Protein AF-A0A8T0AB81-F1 (afdb_monomer)

Structure (mmCIF, N/CA/C/O backbone):
data_AF-A0A8T0AB81-F1
#
_entry.id   AF-A0A8T0AB81-F1
#
loop_
_atom_site.group_PDB
_atom_site.id
_atom_site.type_symbol
_atom_site.label_atom_id
_atom_site.label_alt_id
_atom_site.label_comp_id
_atom_site.label_asym_id
_atom_site.label_entity_id
_atom_site.label_seq_id
_atom_site.pd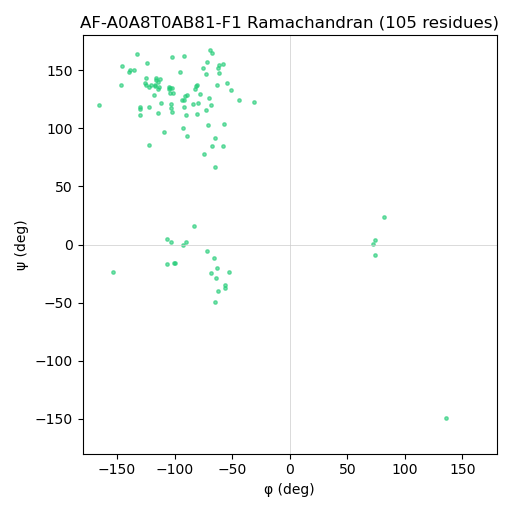bx_PDB_ins_code
_atom_site.Cartn_x
_atom_site.Cartn_y
_atom_site.Cartn_z
_atom_site.occupancy
_atom_site.B_iso_or_equiv
_atom_site.auth_seq_id
_atom_site.auth_comp_id
_atom_site.auth_asym_id
_atom_site.auth_atom_id
_atom_site.pdbx_PDB_model_num
ATOM 1 N N . MET A 1 1 ? 15.843 9.644 -11.987 1.00 48.94 1 MET A N 1
ATOM 2 C CA . MET A 1 1 ? 14.983 8.526 -12.418 1.00 48.94 1 MET A CA 1
ATOM 3 C C . MET A 1 1 ? 14.331 7.973 -11.155 1.00 48.94 1 MET A C 1
ATOM 5 O O . MET A 1 1 ? 15.051 7.729 -10.200 1.00 48.94 1 MET A O 1
ATOM 9 N N . PHE A 1 2 ? 13.001 7.945 -11.044 1.00 51.12 2 PHE A N 1
ATOM 10 C CA . PHE A 1 2 ? 12.319 7.463 -9.829 1.00 51.12 2 PHE A CA 1
ATOM 11 C C . PHE A 1 2 ? 11.995 5.976 -10.000 1.00 51.12 2 PHE A C 1
ATOM 13 O O . PHE A 1 2 ? 11.360 5.626 -10.991 1.00 51.12 2 PHE A O 1
ATOM 20 N N . LEU A 1 3 ? 12.446 5.112 -9.078 1.00 63.84 3 LEU A N 1
ATOM 21 C CA . LEU A 1 3 ? 12.400 3.655 -9.288 1.00 63.84 3 LEU A CA 1
ATOM 22 C C . LEU A 1 3 ? 11.262 2.907 -8.605 1.00 63.84 3 LEU A C 1
ATOM 24 O O . LEU A 1 3 ? 10.970 1.788 -9.015 1.00 63.84 3 LEU A O 1
ATOM 28 N N . LEU A 1 4 ? 10.578 3.493 -7.627 1.00 70.19 4 LEU A N 1
ATOM 29 C CA . LEU A 1 4 ? 9.318 2.944 -7.128 1.00 70.19 4 LEU A CA 1
ATOM 30 C C . LEU A 1 4 ? 8.601 3.998 -6.291 1.00 70.19 4 LEU A C 1
ATOM 32 O O . LEU A 1 4 ? 9.156 4.463 -5.295 1.00 70.19 4 LEU A O 1
ATOM 36 N N . GLN A 1 5 ? 7.389 4.383 -6.682 1.00 80.44 5 GLN A N 1
ATOM 37 C CA . GLN A 1 5 ? 6.552 5.265 -5.868 1.00 80.44 5 GLN A CA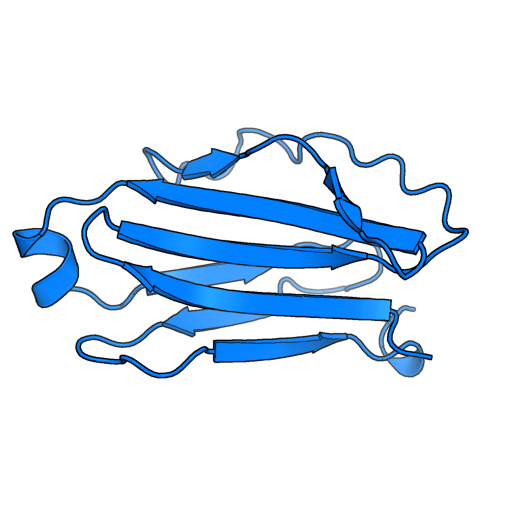 1
ATOM 38 C C . GLN A 1 5 ? 5.458 4.449 -5.186 1.00 80.44 5 GLN A C 1
ATOM 40 O O . GLN A 1 5 ? 4.728 3.710 -5.847 1.00 80.44 5 GLN A O 1
ATOM 45 N N . HIS A 1 6 ? 5.296 4.630 -3.879 1.00 83.06 6 HIS A N 1
ATOM 46 C CA . HIS A 1 6 ? 4.197 4.051 -3.114 1.00 83.06 6 HIS A CA 1
ATOM 47 C C . HIS A 1 6 ? 3.286 5.137 -2.581 1.00 83.06 6 HIS A C 1
ATOM 49 O O . HIS A 1 6 ? 3.762 6.122 -2.022 1.00 83.06 6 HIS A O 1
ATOM 55 N N . LEU A 1 7 ? 1.980 4.942 -2.741 1.00 88.19 7 LEU A N 1
ATOM 56 C CA . LEU A 1 7 ? 0.942 5.869 -2.303 1.00 88.19 7 LEU A CA 1
ATOM 57 C C . LEU A 1 7 ? -0.107 5.116 -1.497 1.00 88.19 7 LEU A C 1
ATOM 59 O O . LEU A 1 7 ? -0.768 4.250 -2.056 1.00 88.19 7 LEU A O 1
ATOM 63 N N . CYS A 1 8 ? -0.302 5.453 -0.226 1.00 89.88 8 CYS A N 1
ATOM 64 C CA . CYS A 1 8 ? -1.298 4.816 0.635 1.00 89.88 8 CYS A CA 1
ATOM 65 C C . CYS A 1 8 ? -2.320 5.820 1.167 1.00 89.88 8 CYS A C 1
ATOM 67 O O . CYS A 1 8 ? -1.968 6.921 1.589 1.00 89.88 8 CYS A O 1
ATOM 69 N N . SER A 1 9 ? -3.595 5.430 1.172 1.00 90.00 9 SER A N 1
ATOM 70 C CA . SER A 1 9 ? -4.687 6.245 1.706 1.00 90.00 9 SER A CA 1
ATOM 71 C C . SER A 1 9 ? -5.788 5.417 2.364 1.00 90.00 9 SER A C 1
ATOM 73 O O . SER A 1 9 ? -6.040 4.261 2.007 1.00 90.00 9 SER A O 1
ATOM 75 N N . ARG A 1 10 ? -6.490 6.046 3.313 1.00 89.12 10 ARG A N 1
ATOM 76 C CA . ARG A 1 10 ? -7.737 5.532 3.889 1.00 89.12 10 ARG A CA 1
ATOM 77 C C . ARG A 1 10 ? -8.900 5.893 2.968 1.00 89.12 10 ARG A C 1
ATOM 79 O O . ARG A 1 10 ? -9.024 7.028 2.525 1.00 89.12 10 ARG A O 1
ATOM 86 N N . ASN A 1 11 ? -9.762 4.926 2.696 1.00 87.00 11 ASN A N 1
ATOM 87 C CA . ASN A 1 11 ? -10.947 5.058 1.853 1.00 87.00 11 ASN A CA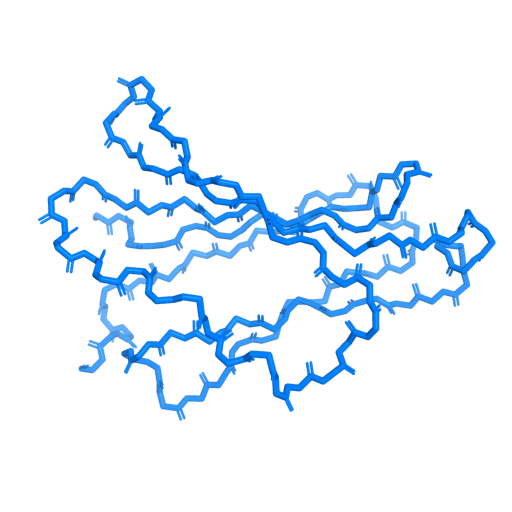 1
ATOM 88 C C . ASN A 1 11 ? -12.151 4.438 2.568 1.00 87.00 11 ASN A C 1
ATOM 90 O O . ASN A 1 11 ? -11.982 3.633 3.476 1.00 87.00 11 ASN A O 1
ATOM 94 N N . ARG A 1 12 ? -13.380 4.732 2.123 1.00 82.25 12 ARG A N 1
ATOM 95 C CA . ARG A 1 12 ? -14.618 4.227 2.760 1.00 82.25 12 ARG A CA 1
ATOM 96 C C . ARG A 1 12 ? -14.687 2.699 2.957 1.00 82.25 12 ARG A C 1
ATOM 98 O O . ARG A 1 12 ? -15.422 2.258 3.830 1.00 82.25 12 ARG A O 1
ATOM 105 N N . GLY A 1 13 ? -13.940 1.912 2.178 1.00 81.00 13 GLY A N 1
ATOM 106 C CA . GLY A 1 13 ? -13.881 0.444 2.275 1.00 81.00 13 GLY A CA 1
ATOM 107 C C . GLY A 1 13 ? -12.595 -0.129 2.883 1.00 81.00 13 GLY A C 1
ATOM 108 O O . GLY A 1 13 ? -12.422 -1.344 2.868 1.00 81.00 13 GLY A O 1
ATOM 109 N N . GLY A 1 14 ? -11.682 0.721 3.367 1.00 88.12 14 GLY A N 1
ATOM 110 C CA . GLY A 1 14 ? -10.440 0.302 4.013 1.00 88.12 14 GLY A CA 1
ATOM 111 C C . GLY A 1 14 ? -9.203 1.074 3.566 1.00 88.12 14 GLY A C 1
ATOM 112 O O . GLY A 1 14 ? -9.290 2.254 3.232 1.00 88.12 14 GLY A O 1
ATOM 113 N N . VAL A 1 15 ? -8.037 0.432 3.575 1.00 88.50 15 VAL A N 1
ATOM 114 C CA . VAL A 1 15 ? -6.764 1.067 3.190 1.00 88.50 15 VAL A CA 1
ATOM 115 C C . VAL A 1 15 ? -6.391 0.642 1.776 1.00 88.50 15 VAL A C 1
ATOM 117 O O . VAL A 1 15 ? -6.422 -0.540 1.452 1.00 88.50 15 VAL A O 1
ATOM 120 N N . SER A 1 16 ? -6.052 1.606 0.921 1.00 89.75 16 SER A N 1
ATOM 121 C CA . SER A 1 16 ? -5.621 1.362 -0.456 1.00 89.75 16 SER A CA 1
ATOM 122 C C . SER A 1 16 ? -4.200 1.859 -0.637 1.00 89.75 16 SER A C 1
ATOM 124 O O . SER A 1 16 ? -3.928 3.023 -0.358 1.00 89.75 16 SER A O 1
ATOM 126 N N . CYS A 1 17 ? -3.334 1.007 -1.172 1.00 89.69 17 CYS A N 1
ATOM 127 C CA . CYS A 1 17 ? -1.964 1.351 -1.512 1.00 89.69 17 CYS A CA 1
ATOM 128 C C . CYS A 1 17 ? -1.694 1.098 -2.995 1.00 89.69 17 CYS A C 1
ATOM 130 O O . CYS A 1 17 ? -2.083 0.063 -3.530 1.00 89.69 17 CYS A O 1
ATOM 132 N N . TYR A 1 18 ? -1.027 2.035 -3.654 1.00 87.62 18 TYR A N 1
ATOM 133 C CA . TYR A 1 18 ? -0.585 1.945 -5.040 1.00 87.62 18 TYR A CA 1
ATOM 134 C C . TYR A 1 18 ? 0.930 1.889 -5.083 1.00 87.62 18 TYR A C 1
ATOM 136 O O . TYR A 1 18 ? 1.597 2.568 -4.307 1.00 87.62 18 TYR A O 1
ATOM 144 N N . ARG A 1 19 ? 1.454 1.093 -6.005 1.00 85.50 19 ARG A N 1
ATOM 145 C CA . ARG A 1 19 ? 2.872 0.973 -6.321 1.00 85.50 19 ARG A CA 1
ATOM 146 C C . ARG A 1 19 ? 3.059 1.304 -7.797 1.00 85.50 19 ARG A C 1
ATOM 148 O O . ARG A 1 19 ? 2.505 0.586 -8.624 1.00 85.50 19 ARG A O 1
ATOM 155 N N . PHE A 1 20 ? 3.819 2.350 -8.107 1.00 84.75 20 PHE A N 1
ATOM 156 C CA . PHE A 1 20 ? 4.149 2.774 -9.468 1.00 84.75 20 PHE A CA 1
ATOM 157 C C . PHE A 1 20 ? 5.576 2.361 -9.805 1.00 84.75 20 PHE A C 1
ATOM 159 O O . PHE A 1 20 ? 6.525 2.788 -9.146 1.00 84.75 20 PHE A O 1
ATOM 166 N N . LEU A 1 21 ? 5.698 1.507 -10.812 1.00 78.75 21 LEU A N 1
ATOM 167 C CA . LEU A 1 21 ? 6.923 0.875 -11.281 1.00 78.75 21 LEU A CA 1
ATOM 168 C C . LEU A 1 21 ? 7.368 1.546 -12.593 1.00 78.75 21 LEU A C 1
ATOM 170 O O . LEU A 1 21 ? 6.523 1.759 -13.466 1.00 78.75 21 LEU A O 1
ATOM 174 N N . PRO A 1 22 ? 8.662 1.863 -12.765 1.00 75.88 22 PRO A N 1
ATOM 175 C CA . PRO A 1 22 ? 9.180 2.509 -13.969 1.00 75.88 22 PRO A CA 1
ATOM 176 C C . PRO A 1 22 ? 9.111 1.602 -15.208 1.00 75.88 22 PRO A C 1
ATOM 178 O O . PRO A 1 22 ? 8.961 0.382 -15.111 1.00 75.88 22 PRO A O 1
ATOM 181 N N . GLN A 1 23 ? 9.271 2.221 -16.380 1.00 64.44 23 GLN A N 1
ATOM 182 C CA . GLN A 1 23 ? 9.448 1.535 -17.663 1.00 64.44 23 GLN A CA 1
ATOM 183 C C . GLN A 1 23 ? 10.724 0.664 -17.671 1.00 64.44 23 GLN A C 1
ATOM 185 O O . GLN A 1 23 ? 11.702 0.983 -17.001 1.00 64.44 23 GLN A O 1
ATOM 190 N N . ASN A 1 24 ? 10.743 -0.383 -18.502 1.00 51.47 24 ASN A N 1
ATOM 191 C CA . ASN A 1 24 ? 11.932 -1.154 -18.923 1.00 51.47 24 ASN A CA 1
ATOM 192 C C . ASN A 1 24 ? 12.600 -2.124 -17.944 1.00 51.47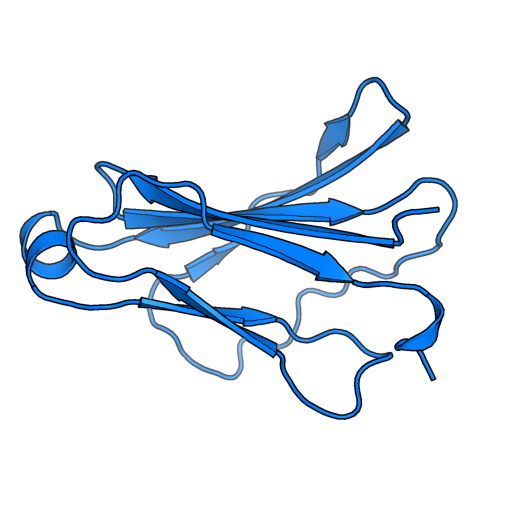 24 ASN A C 1
ATOM 194 O O . ASN A 1 24 ? 13.565 -2.789 -18.321 1.00 51.47 24 ASN A O 1
ATOM 198 N N . ASN A 1 25 ? 12.062 -2.324 -16.753 1.00 50.50 25 ASN A N 1
ATOM 199 C CA . ASN A 1 25 ? 12.564 -3.379 -15.886 1.00 50.50 25 ASN A CA 1
ATOM 200 C C . ASN A 1 25 ? 11.758 -4.657 -16.130 1.00 50.50 25 ASN A C 1
ATOM 202 O O . ASN A 1 25 ? 10.532 -4.668 -16.015 1.00 50.50 25 ASN A O 1
ATOM 206 N N . LYS A 1 26 ? 12.457 -5.753 -16.461 1.00 45.06 26 LYS A N 1
ATOM 207 C CA . LYS A 1 26 ? 11.931 -7.125 -16.370 1.00 45.06 26 LYS A CA 1
ATOM 208 C C . LYS A 1 26 ? 11.661 -7.442 -14.895 1.00 45.06 26 LYS A C 1
ATOM 210 O O . LYS A 1 26 ? 12.344 -8.254 -14.279 1.00 45.06 26 LYS A O 1
ATOM 215 N N . TYR A 1 27 ? 10.690 -6.767 -14.296 1.00 48.53 27 TYR A N 1
ATOM 216 C CA . TYR A 1 27 ? 10.191 -7.139 -12.992 1.00 48.53 27 TYR A CA 1
ATOM 217 C C . TYR A 1 27 ? 9.407 -8.432 -13.188 1.00 48.53 27 TYR A C 1
ATOM 219 O O . TYR A 1 27 ? 8.273 -8.427 -13.665 1.00 48.53 27 TYR A O 1
ATOM 227 N N . HIS A 1 28 ? 10.010 -9.559 -12.819 1.00 42.19 28 HIS A N 1
ATOM 228 C CA . HIS A 1 28 ? 9.245 -10.756 -12.507 1.00 42.19 28 HIS A CA 1
ATOM 229 C C . HIS A 1 28 ? 8.480 -10.447 -11.221 1.00 42.19 28 HIS A C 1
ATOM 231 O O . HIS A 1 28 ? 8.962 -10.700 -10.120 1.00 42.19 28 HIS A O 1
ATOM 237 N N . LEU A 1 29 ? 7.314 -9.809 -11.352 1.00 42.38 29 LEU A N 1
ATOM 238 C CA . LEU A 1 29 ? 6.448 -9.537 -10.217 1.00 42.38 29 LEU A CA 1
ATOM 239 C C . LEU A 1 29 ? 5.781 -10.855 -9.811 1.00 42.38 29 LEU A C 1
ATOM 241 O O . LEU A 1 29 ? 4.634 -11.128 -10.153 1.00 42.38 29 LEU A O 1
ATOM 245 N N . ALA A 1 30 ? 6.530 -11.703 -9.112 1.00 41.56 30 ALA A N 1
ATOM 246 C CA . ALA A 1 30 ? 5.949 -12.830 -8.413 1.00 41.56 30 ALA A CA 1
ATOM 247 C C . ALA A 1 30 ? 5.008 -12.278 -7.335 1.00 41.56 30 ALA A C 1
ATOM 249 O O . ALA A 1 30 ? 5.317 -11.286 -6.666 1.00 41.56 30 ALA A O 1
ATOM 250 N N . GLU A 1 31 ? 3.834 -12.886 -7.186 1.00 45.22 31 GLU A N 1
ATOM 251 C CA . GLU A 1 31 ? 3.011 -12.689 -5.999 1.00 45.22 31 GLU A CA 1
ATOM 252 C C . GLU A 1 31 ? 3.879 -13.087 -4.797 1.00 45.22 31 GLU A C 1
ATOM 254 O O . GLU A 1 31 ? 4.185 -14.263 -4.602 1.00 45.22 31 GLU A O 1
ATOM 259 N N . GLY A 1 32 ? 4.384 -12.088 -4.062 1.00 37.41 32 GLY A N 1
ATOM 260 C CA . GLY A 1 32 ? 5.121 -12.315 -2.825 1.00 37.41 32 GLY A CA 1
ATOM 261 C C . GLY A 1 32 ? 4.289 -13.229 -1.935 1.00 37.41 32 GLY A C 1
ATOM 262 O O . GLY A 1 32 ? 3.074 -13.048 -1.841 1.00 37.41 32 GLY A O 1
ATOM 263 N N . ARG A 1 33 ? 4.944 -14.256 -1.382 1.00 39.16 33 ARG A N 1
ATOM 264 C CA . ARG A 1 33 ? 4.352 -15.340 -0.590 1.00 39.16 33 ARG A CA 1
ATOM 265 C C . ARG A 1 33 ? 3.123 -14.864 0.193 1.00 39.16 33 ARG A C 1
ATOM 267 O O . ARG A 1 33 ? 3.238 -14.003 1.061 1.00 39.16 33 ARG A O 1
ATOM 274 N N . LYS A 1 34 ? 1.975 -15.511 -0.037 1.00 41.00 34 LYS A N 1
ATOM 275 C CA . LYS A 1 34 ? 0.893 -15.606 0.956 1.00 41.00 34 LYS A CA 1
ATOM 276 C C . LYS A 1 34 ? 1.481 -16.259 2.213 1.00 41.00 34 LYS A C 1
ATOM 278 O O . LYS A 1 34 ? 1.492 -17.480 2.316 1.00 41.00 34 LYS A O 1
ATOM 283 N N . GLY A 1 35 ? 2.096 -15.471 3.089 1.00 35.09 35 GLY A N 1
ATOM 284 C CA . GLY A 1 35 ? 2.938 -16.005 4.163 1.00 35.09 35 GLY A CA 1
ATOM 285 C C . GLY A 1 35 ? 3.047 -15.131 5.406 1.00 35.09 35 GLY A C 1
ATOM 286 O O . GLY A 1 35 ? 3.265 -15.672 6.481 1.00 35.09 35 GLY A O 1
ATOM 287 N N . HIS A 1 36 ? 2.818 -13.820 5.305 1.00 40.53 36 HIS A N 1
ATOM 288 C CA . HIS A 1 36 ? 2.538 -12.981 6.471 1.00 40.53 36 HIS A CA 1
ATOM 289 C C . HIS A 1 36 ? 1.067 -12.580 6.401 1.00 40.53 36 HIS A C 1
ATOM 291 O O . HIS A 1 36 ? 0.669 -11.711 5.626 1.00 40.53 36 HIS A O 1
ATOM 297 N N . ALA A 1 37 ? 0.238 -13.322 7.131 1.00 42.72 37 ALA A N 1
ATOM 298 C CA . ALA A 1 37 ? -1.203 -13.148 7.169 1.00 42.72 37 ALA A CA 1
ATOM 299 C C . ALA A 1 37 ? -1.564 -11.789 7.792 1.00 42.72 37 ALA A C 1
ATOM 301 O O . ALA A 1 37 ? -1.736 -11.668 8.999 1.00 42.72 37 ALA A O 1
ATOM 302 N N . TYR A 1 38 ? -1.710 -10.766 6.954 1.00 53.62 38 TYR A N 1
ATOM 303 C CA . TYR A 1 38 ? -2.648 -9.684 7.219 1.00 53.62 38 TYR A CA 1
ATOM 304 C C . TYR A 1 38 ? -3.959 -10.134 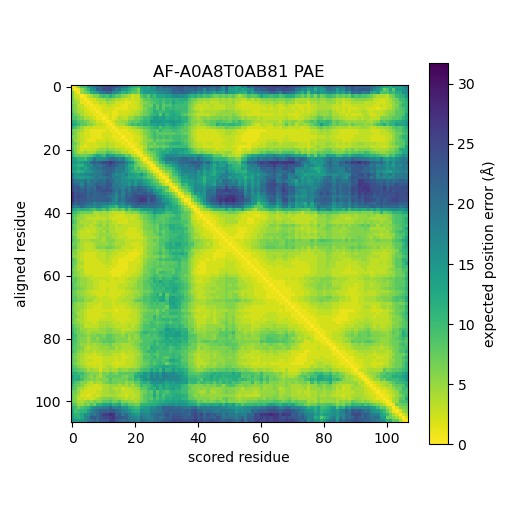6.583 1.00 53.62 38 TYR A C 1
ATOM 306 O O . TYR A 1 38 ? -4.131 -10.015 5.369 1.00 53.62 38 TYR A O 1
ATOM 314 N N . GLU A 1 39 ? -4.812 -10.780 7.376 1.00 54.66 39 GLU A N 1
ATOM 315 C CA . GLU A 1 39 ? -6.134 -11.244 6.947 1.00 54.66 39 GLU A CA 1
ATOM 316 C C . GLU A 1 39 ? -6.814 -10.124 6.121 1.00 54.66 39 GLU A C 1
ATOM 318 O O . GLU A 1 39 ? -6.890 -8.978 6.562 1.00 54.66 39 GLU A O 1
ATOM 323 N N . ASP A 1 40 ? -7.220 -10.440 4.885 1.00 70.44 40 ASP A N 1
ATOM 324 C CA . ASP A 1 40 ? -7.983 -9.575 3.963 1.00 70.44 40 ASP A CA 1
ATOM 325 C C . ASP A 1 40 ? -7.246 -8.511 3.112 1.00 70.44 40 ASP A C 1
ATOM 327 O O . ASP A 1 40 ? -7.879 -7.562 2.626 1.00 70.44 40 ASP A O 1
ATOM 331 N N . VAL A 1 41 ? -5.942 -8.664 2.834 1.00 79.44 41 VAL A N 1
ATOM 332 C CA . VAL A 1 41 ? -5.280 -7.869 1.773 1.00 79.44 41 VAL A CA 1
ATOM 333 C C . VAL A 1 41 ? -5.556 -8.456 0.381 1.00 79.44 41 VAL A C 1
ATOM 335 O O . VAL A 1 41 ? -5.055 -9.514 0.010 1.00 79.44 41 VAL A O 1
ATOM 338 N N . GLU A 1 42 ? -6.317 -7.725 -0.431 1.00 84.94 42 GLU A N 1
ATOM 339 C CA . GLU A 1 42 ? -6.577 -8.019 -1.839 1.00 84.94 42 GLU A CA 1
ATOM 340 C C . GLU A 1 42 ? -5.548 -7.318 -2.742 1.00 84.94 42 GLU A C 1
ATOM 342 O O . GLU A 1 42 ? -5.485 -6.085 -2.799 1.00 84.94 42 GLU A O 1
ATOM 347 N N . LEU A 1 43 ? -4.768 -8.097 -3.493 1.00 83.81 43 LEU A N 1
ATOM 348 C CA . LEU A 1 43 ? -3.888 -7.589 -4.546 1.00 83.81 43 LEU A CA 1
ATOM 349 C C . LEU A 1 43 ? -4.649 -7.526 -5.872 1.00 83.81 43 LEU A C 1
ATOM 351 O O . LEU A 1 43 ? -5.240 -8.509 -6.309 1.00 83.81 43 LEU A O 1
ATOM 355 N N . ARG A 1 44 ? -4.614 -6.370 -6.529 1.00 85.38 44 ARG A N 1
ATOM 356 C CA . ARG A 1 44 ? -5.172 -6.174 -7.8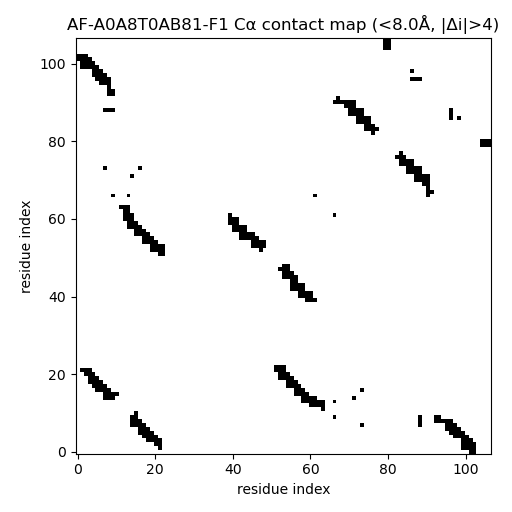69 1.00 85.38 44 ARG A CA 1
ATOM 357 C C . ARG A 1 44 ? -4.112 -6.413 -8.938 1.00 85.38 44 ARG A C 1
ATOM 359 O O . ARG A 1 44 ? -2.906 -6.401 -8.667 1.00 85.38 44 ARG A O 1
ATOM 366 N N . GLU A 1 45 ? -4.598 -6.615 -10.156 1.00 82.69 45 GLU A N 1
ATOM 367 C CA . GLU A 1 45 ? -3.780 -6.768 -11.355 1.00 82.69 45 GLU A CA 1
ATOM 368 C C . GLU A 1 45 ? -2.877 -5.551 -11.579 1.00 82.69 45 GLU A C 1
ATOM 370 O O . GLU A 1 45 ? -3.146 -4.438 -11.113 1.00 82.69 45 GLU A O 1
ATOM 375 N N . MET A 1 46 ? -1.774 -5.786 -12.284 1.00 84.31 46 MET A N 1
ATOM 376 C CA . MET A 1 46 ? -0.897 -4.719 -12.739 1.00 84.31 46 MET A CA 1
ATOM 377 C C . MET A 1 46 ? -1.522 -4.054 -13.965 1.00 84.31 46 MET A C 1
ATOM 379 O O . MET A 1 46 ? -1.888 -4.740 -14.915 1.00 84.31 46 MET A O 1
ATOM 383 N N . LEU A 1 47 ? -1.612 -2.727 -13.951 1.00 87.56 47 LEU A N 1
ATOM 384 C CA . LEU A 1 47 ? -2.168 -1.945 -15.050 1.00 87.56 47 LEU A CA 1
ATOM 385 C C . LEU A 1 47 ? -1.095 -1.021 -15.638 1.00 87.56 47 LEU A C 1
ATOM 387 O O . LEU A 1 47 ? -0.354 -0.403 -14.871 1.00 87.56 47 LEU A O 1
ATOM 391 N N . PRO A 1 48 ? -1.000 -0.900 -16.970 1.00 88.38 48 PRO A N 1
ATOM 392 C CA . PRO A 1 48 ? -0.126 0.079 -17.600 1.00 88.38 48 PRO A CA 1
ATOM 393 C C . PRO A 1 48 ? -0.690 1.499 -17.436 1.00 88.38 48 PRO A C 1
ATOM 395 O O . PRO A 1 48 ? -1.906 1.706 -17.444 1.00 88.38 48 PRO A O 1
ATOM 398 N N . ASN A 1 49 ? 0.199 2.480 -17.322 1.00 86.31 49 ASN A N 1
ATOM 399 C CA . ASN A 1 49 ? -0.114 3.906 -17.333 1.00 86.31 49 ASN A CA 1
ATOM 400 C C . ASN A 1 49 ? 0.220 4.519 -18.705 1.00 86.31 49 ASN A C 1
ATOM 402 O O . ASN A 1 49 ? 0.991 3.961 -19.485 1.00 86.31 49 ASN A O 1
ATOM 406 N N . GLN A 1 50 ? -0.353 5.691 -19.004 1.00 88.19 50 GLN A N 1
ATOM 407 C CA . GLN A 1 50 ? -0.126 6.396 -20.279 1.00 88.19 50 GLN A CA 1
ATOM 408 C C . GLN A 1 50 ? 1.328 6.833 -20.469 1.00 88.19 50 GLN A C 1
ATOM 410 O O . GLN A 1 50 ? 1.813 6.913 -21.593 1.00 88.19 50 GLN A O 1
ATOM 415 N N . ASP A 1 51 ? 2.025 7.089 -19.366 1.00 84.00 51 ASP A N 1
ATOM 416 C CA . ASP A 1 51 ? 3.436 7.448 -19.344 1.00 84.00 51 ASP A CA 1
ATOM 417 C C . ASP A 1 51 ? 4.350 6.217 -19.402 1.00 84.00 51 ASP A C 1
ATOM 419 O O . ASP A 1 51 ? 5.510 6.329 -19.033 1.00 84.00 51 ASP A O 1
ATOM 423 N N . GLY A 1 52 ? 3.838 5.038 -19.781 1.00 80.12 52 GLY A N 1
ATOM 424 C CA . GLY A 1 52 ? 4.567 3.770 -19.900 1.00 80.12 52 GLY A CA 1
ATOM 425 C C . GLY A 1 52 ? 4.939 3.089 -18.577 1.00 80.12 52 GLY A C 1
ATOM 426 O O . GLY A 1 52 ? 5.398 1.948 -18.596 1.00 80.12 52 GLY A O 1
ATOM 427 N N . SER A 1 53 ? 4.750 3.745 -17.429 1.00 81.50 53 SER A N 1
ATOM 428 C CA . SER A 1 53 ? 4.930 3.111 -16.118 1.00 81.50 53 SER A CA 1
ATOM 429 C C . SER A 1 53 ? 3.832 2.070 -15.848 1.00 81.50 53 SER A C 1
ATOM 431 O O . SER A 1 53 ? 2.820 2.013 -16.547 1.00 81.50 53 SER A O 1
ATOM 433 N N . PHE A 1 54 ? 4.004 1.238 -14.823 1.00 84.25 54 PHE A N 1
ATOM 434 C CA . PHE A 1 54 ? 2.981 0.285 -14.386 1.00 84.25 54 PHE A CA 1
ATOM 435 C C . PHE A 1 54 ? 2.511 0.614 -12.978 1.00 84.25 54 PHE A C 1
ATOM 437 O O . PHE A 1 54 ? 3.312 0.975 -12.122 1.00 84.25 54 PHE A O 1
ATOM 444 N N . GLN A 1 55 ? 1.228 0.424 -12.698 1.00 86.81 55 GLN A N 1
ATOM 445 C CA . GLN A 1 55 ? 0.671 0.532 -11.355 1.00 86.81 55 GLN A CA 1
ATOM 446 C C . GLN A 1 55 ? 0.162 -0.821 -10.858 1.00 86.81 55 GLN A C 1
ATOM 448 O O . GLN A 1 55 ? -0.472 -1.575 -11.593 1.00 86.81 55 GLN A O 1
ATOM 453 N N . LYS A 1 56 ? 0.396 -1.119 -9.581 1.00 86.19 56 LYS A N 1
ATOM 454 C CA . LYS A 1 56 ? -0.229 -2.239 -8.867 1.00 86.19 56 LYS A CA 1
ATOM 455 C C . LYS A 1 56 ? -0.912 -1.723 -7.610 1.00 86.19 56 LYS A C 1
ATOM 457 O O . LYS A 1 56 ? -0.342 -0.896 -6.899 1.00 86.19 56 LYS A O 1
ATOM 462 N N . ARG A 1 57 ? -2.121 -2.211 -7.329 1.00 87.81 57 ARG A N 1
ATOM 463 C CA . ARG A 1 57 ? -2.925 -1.778 -6.178 1.00 87.81 57 ARG A CA 1
ATOM 464 C C . ARG A 1 57 ? -3.101 -2.908 -5.164 1.00 87.81 57 ARG A C 1
ATOM 466 O O . ARG A 1 57 ? -3.447 -4.021 -5.544 1.00 87.81 57 ARG A O 1
ATOM 473 N N . SER A 1 58 ? -2.942 -2.589 -3.886 1.00 88.19 58 SER A N 1
ATOM 474 C CA . SER A 1 58 ? -3.243 -3.456 -2.743 1.00 88.19 58 SER A CA 1
ATOM 475 C C . SER A 1 58 ? -4.346 -2.822 -1.902 1.00 88.19 58 SER A C 1
ATOM 477 O O . SER A 1 58 ? -4.324 -1.613 -1.663 1.00 88.19 58 SER A O 1
ATOM 479 N N . ILE A 1 59 ? -5.321 -3.615 -1.466 1.00 87.69 59 ILE A N 1
ATOM 480 C CA . ILE A 1 59 ? -6.485 -3.140 -0.717 1.00 87.69 59 ILE A CA 1
ATOM 481 C C . ILE A 1 59 ? -6.656 -3.999 0.527 1.00 87.69 59 ILE A C 1
ATOM 483 O O . ILE A 1 59 ? -6.963 -5.177 0.413 1.00 87.69 59 ILE A O 1
ATOM 487 N N . LEU A 1 60 ? -6.525 -3.401 1.705 1.00 88.31 60 LEU A N 1
ATOM 488 C CA . LEU A 1 60 ? -6.938 -4.029 2.956 1.00 88.31 60 LEU A CA 1
ATOM 489 C C . LEU A 1 60 ? -8.399 -3.662 3.220 1.00 88.31 60 LEU A C 1
ATOM 491 O O . LEU A 1 60 ? -8.698 -2.492 3.486 1.00 88.31 60 LEU A O 1
ATOM 495 N N . LYS A 1 61 ? -9.306 -4.640 3.137 1.00 88.06 61 LYS A N 1
ATOM 496 C CA . LYS A 1 61 ? -10.729 -4.421 3.436 1.00 88.06 61 LYS A CA 1
ATOM 497 C C . LYS A 1 61 ? -10.942 -4.421 4.942 1.00 88.06 61 LYS A C 1
ATOM 499 O O . LYS A 1 61 ? -10.649 -5.394 5.619 1.00 88.06 61 LYS A O 1
ATOM 504 N N . VAL A 1 62 ? -11.486 -3.331 5.470 1.00 85.44 62 VAL A N 1
ATOM 505 C CA . VAL A 1 62 ? -11.824 -3.213 6.896 1.00 85.44 62 VAL A CA 1
ATOM 506 C C . VAL A 1 62 ? -13.169 -2.526 7.056 1.00 85.44 62 VAL A C 1
ATOM 508 O O . VAL A 1 62 ? -13.553 -1.687 6.239 1.00 85.44 62 VAL A O 1
ATOM 511 N N . SER A 1 63 ? -13.892 -2.867 8.124 1.00 88.19 63 SER A N 1
ATOM 512 C CA . SER A 1 63 ? -15.137 -2.178 8.462 1.00 88.19 63 SER A CA 1
ATOM 513 C C . SER A 1 63 ? -14.878 -0.697 8.759 1.00 88.19 63 SER A C 1
ATOM 515 O O . SER A 1 63 ? -13.805 -0.324 9.244 1.00 88.19 63 SER A O 1
ATOM 517 N N . ALA A 1 64 ? -15.882 0.150 8.518 1.00 89.31 64 ALA A N 1
ATOM 518 C CA . ALA A 1 64 ? -15.800 1.581 8.818 1.00 89.31 64 ALA A CA 1
ATOM 519 C C . ALA A 1 64 ? -15.458 1.846 10.296 1.00 89.31 64 ALA A C 1
ATOM 521 O O . ALA A 1 64 ? -14.715 2.774 10.601 1.00 89.31 64 ALA A O 1
ATOM 522 N N . GLU A 1 65 ? -15.946 0.997 11.203 1.00 89.44 65 GLU A N 1
ATOM 523 C CA . GLU A 1 65 ? -15.641 1.080 12.630 1.00 89.44 65 GLU A CA 1
ATOM 524 C C . GLU A 1 65 ? -14.156 0.816 12.916 1.00 89.44 65 GLU A C 1
ATOM 526 O O . GLU A 1 65 ? -13.501 1.619 13.583 1.00 89.44 65 GLU A O 1
ATOM 531 N N . LYS A 1 66 ? -13.584 -0.270 12.373 1.00 86.38 66 LYS A N 1
ATOM 532 C CA . LYS A 1 66 ? -12.152 -0.568 12.542 1.00 86.38 66 LYS A CA 1
ATOM 533 C C . LYS A 1 66 ? -11.291 0.536 11.928 1.00 86.38 66 LYS A C 1
ATOM 535 O O . LYS A 1 66 ? -10.334 0.975 12.569 1.00 86.38 66 LYS A O 1
ATOM 540 N N . LEU A 1 67 ? -11.698 1.048 10.764 1.00 86.38 67 LEU A N 1
ATOM 541 C CA . LEU A 1 67 ? -11.056 2.165 10.074 1.00 86.38 67 LEU A CA 1
ATOM 542 C C . LEU A 1 67 ? -11.161 3.496 10.836 1.00 86.38 67 LEU A C 1
ATOM 544 O O . LEU A 1 67 ? -10.481 4.444 10.472 1.00 86.38 67 LEU A O 1
ATOM 548 N N . GLN A 1 68 ? -11.962 3.633 11.884 1.00 86.81 68 GLN A N 1
ATOM 549 C CA . GLN A 1 68 ? -11.939 4.841 12.722 1.00 86.81 68 GLN A CA 1
ATOM 550 C C . GLN A 1 68 ? -11.127 4.651 14.003 1.00 86.81 68 GLN A C 1
ATOM 552 O O . GLN A 1 68 ? -10.744 5.631 14.630 1.00 86.81 68 GLN A O 1
ATOM 557 N N . LYS A 1 69 ? -10.829 3.401 14.373 1.00 88.44 69 LYS A N 1
ATOM 558 C CA . LYS A 1 69 ? -10.223 3.052 15.663 1.00 88.44 69 LYS A CA 1
ATOM 559 C C . LYS A 1 69 ? -8.749 2.641 15.589 1.00 88.44 69 LYS A C 1
ATOM 561 O O . LYS A 1 69 ? -8.094 2.643 16.622 1.00 88.44 69 LYS A O 1
ATOM 566 N N . HIS A 1 70 ? -8.225 2.292 14.409 1.00 85.25 70 HIS A N 1
ATOM 567 C CA . HIS A 1 70 ? -6.884 1.696 14.281 1.00 85.25 70 HIS A CA 1
ATOM 568 C C . HIS A 1 70 ? -5.959 2.453 13.327 1.00 85.25 70 HIS A C 1
ATOM 570 O O . HIS A 1 70 ? -6.382 2.947 12.277 1.00 85.25 70 HIS A O 1
ATOM 576 N N . ASN A 1 71 ? -4.675 2.513 13.676 1.00 86.69 71 ASN A N 1
ATOM 577 C CA . ASN A 1 71 ? -3.618 2.841 12.724 1.00 86.69 71 ASN A CA 1
ATOM 578 C C . ASN A 1 71 ? -3.362 1.628 11.830 1.00 86.69 71 ASN A C 1
ATOM 580 O O . ASN A 1 71 ? -3.566 0.489 12.246 1.00 86.69 71 ASN A O 1
ATOM 584 N N . TYR A 1 72 ? -2.906 1.886 10.612 1.00 86.50 72 TYR A N 1
ATOM 585 C CA . TYR A 1 72 ? -2.496 0.837 9.690 1.00 86.50 72 TYR A CA 1
ATOM 586 C C . TYR A 1 72 ? -1.066 1.074 9.251 1.00 86.50 72 TYR A C 1
ATOM 588 O O . TYR A 1 72 ? -0.583 2.204 9.262 1.00 86.50 72 TYR A O 1
ATOM 596 N N . THR A 1 73 ? -0.411 0.007 8.830 1.00 84.88 73 THR A N 1
ATOM 597 C CA . THR A 1 73 ? 0.914 0.064 8.234 1.00 84.88 73 THR A CA 1
ATOM 598 C C . THR A 1 73 ? 0.879 -0.621 6.878 1.00 84.88 73 THR A C 1
ATOM 600 O O . THR A 1 73 ? 0.219 -1.642 6.690 1.00 84.88 73 THR A O 1
ATOM 603 N N . CYS A 1 74 ? 1.559 -0.028 5.904 1.00 83.19 74 CYS A N 1
ATOM 604 C CA . CYS A 1 74 ? 1.858 -0.669 4.636 1.00 83.19 74 CYS A CA 1
ATOM 605 C C . CYS A 1 74 ? 3.312 -1.116 4.678 1.00 83.19 74 CYS A C 1
ATOM 607 O O . CYS A 1 74 ? 4.214 -0.282 4.748 1.00 83.19 74 CYS A O 1
ATOM 609 N N . VAL A 1 75 ? 3.513 -2.429 4.659 1.00 82.19 75 VAL A N 1
ATOM 610 C CA . VAL A 1 75 ? 4.838 -3.038 4.604 1.00 82.19 75 VAL A CA 1
ATOM 611 C C . VAL A 1 75 ? 5.212 -3.248 3.142 1.00 82.19 75 VAL A C 1
ATOM 613 O O . VAL A 1 75 ? 4.445 -3.783 2.337 1.00 82.19 75 VAL A O 1
ATOM 616 N N . ILE A 1 76 ? 6.387 -2.761 2.779 1.00 77.56 76 ILE A N 1
ATOM 617 C CA . ILE A 1 76 ? 6.931 -2.801 1.436 1.00 77.56 76 ILE A CA 1
ATOM 618 C C . ILE A 1 76 ? 8.157 -3.690 1.480 1.00 77.56 76 ILE A C 1
ATOM 620 O O . ILE A 1 76 ? 9.185 -3.325 2.040 1.00 77.56 76 ILE A O 1
ATOM 624 N N . GLU A 1 77 ? 8.048 -4.826 0.809 1.00 74.56 77 GLU A N 1
ATOM 625 C CA . GLU A 1 77 ? 9.175 -5.697 0.511 1.00 74.56 77 GLU A CA 1
ATOM 626 C C . GLU A 1 77 ? 9.592 -5.506 -0.952 1.00 74.56 77 GLU A C 1
ATOM 628 O O . GLU A 1 77 ? 8.754 -5.439 -1.867 1.00 74.56 77 GLU A O 1
ATOM 633 N N . HIS A 1 78 ? 10.899 -5.384 -1.162 1.00 73.44 78 HIS A N 1
ATOM 634 C CA . HIS A 1 78 ? 11.532 -5.282 -2.469 1.00 73.44 78 HIS A CA 1
ATOM 635 C C . HIS A 1 78 ? 12.897 -5.968 -2.399 1.00 73.44 78 HIS A C 1
ATOM 637 O O . HIS A 1 78 ? 13.616 -5.797 -1.420 1.00 73.44 78 HIS A O 1
ATOM 643 N N . SER A 1 79 ? 13.255 -6.739 -3.427 1.00 68.00 79 SER A N 1
ATOM 644 C CA . SER A 1 79 ? 14.436 -7.618 -3.413 1.00 68.00 79 SER A CA 1
ATOM 645 C C . SER A 1 79 ? 15.771 -6.889 -3.277 1.00 68.00 79 SER A C 1
ATOM 647 O O . SER A 1 79 ? 16.759 -7.503 -2.907 1.00 68.00 79 SER A O 1
ATOM 649 N N . SER A 1 80 ? 15.807 -5.600 -3.596 1.00 69.69 80 SER A N 1
ATOM 650 C CA . SER A 1 80 ? 17.003 -4.763 -3.479 1.00 69.69 80 SER A CA 1
ATOM 651 C C . SER A 1 80 ? 17.137 -4.069 -2.118 1.00 69.69 80 SER A C 1
ATOM 653 O O . SER A 1 80 ? 18.005 -3.216 -1.961 1.00 69.69 80 SER A O 1
ATOM 655 N N . MET A 1 81 ? 16.214 -4.310 -1.183 1.00 70.44 81 MET A N 1
ATOM 656 C CA . MET A 1 81 ? 16.294 -3.754 0.164 1.00 70.44 81 MET A CA 1
ATOM 657 C C . MET A 1 81 ? 16.725 -4.846 1.131 1.00 70.44 81 MET A C 1
ATOM 659 O O . MET A 1 81 ? 16.150 -5.931 1.150 1.00 70.44 81 MET A O 1
ATOM 663 N N . GLU A 1 82 ? 17.687 -4.526 1.992 1.00 74.50 82 GLU A N 1
ATOM 664 C CA . GLU A 1 82 ? 18.099 -5.421 3.078 1.00 74.50 82 GLU A CA 1
ATOM 665 C C . GLU A 1 82 ? 17.011 -5.583 4.151 1.00 74.50 82 GLU A C 1
ATOM 667 O O . GLU A 1 82 ? 16.990 -6.574 4.880 1.00 74.50 82 GLU A O 1
ATOM 672 N N . LYS A 1 83 ? 16.117 -4.593 4.275 1.00 77.25 83 LYS A N 1
ATOM 673 C CA . LYS A 1 83 ? 15.029 -4.559 5.258 1.00 77.25 83 LYS A CA 1
ATOM 674 C C . LYS A 1 83 ? 13.729 -4.108 4.610 1.00 77.25 83 LYS A C 1
ATOM 676 O O . LYS A 1 83 ? 13.731 -3.309 3.676 1.00 77.25 83 LYS A O 1
ATOM 681 N N . GLU A 1 84 ? 12.619 -4.599 5.145 1.00 77.25 84 GLU A N 1
ATOM 682 C CA . GLU A 1 84 ? 11.296 -4.105 4.780 1.00 77.25 84 GLU A CA 1
ATOM 683 C C . GLU A 1 84 ? 11.144 -2.624 5.134 1.00 77.25 84 GLU A C 1
ATOM 685 O O . GLU A 1 84 ? 11.697 -2.126 6.119 1.00 77.25 84 GLU A O 1
ATOM 690 N N . MET A 1 85 ? 10.359 -1.920 4.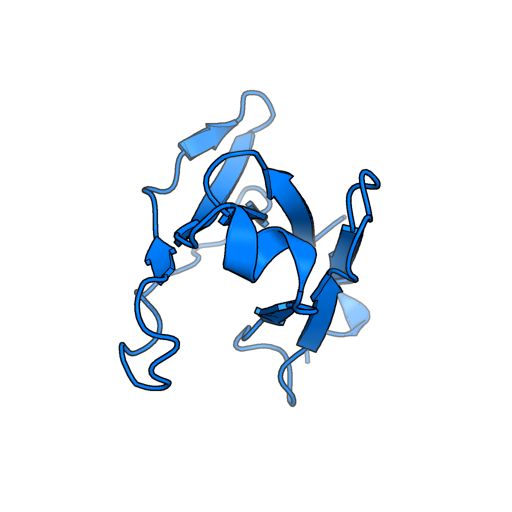328 1.00 77.50 85 MET A N 1
ATOM 691 C CA . MET A 1 85 ? 9.979 -0.550 4.616 1.00 77.50 85 MET A CA 1
ATOM 692 C C . MET A 1 85 ? 8.544 -0.486 5.128 1.00 77.50 85 MET A C 1
ATOM 694 O O . MET A 1 85 ? 7.642 -1.064 4.532 1.00 77.50 85 MET A O 1
ATOM 698 N N . VAL A 1 86 ? 8.319 0.286 6.190 1.00 82.56 86 VAL A N 1
ATOM 699 C CA . VAL A 1 86 ? 7.001 0.460 6.804 1.00 82.56 86 VAL A CA 1
ATOM 700 C C . VAL A 1 86 ? 6.504 1.887 6.580 1.00 82.56 86 VAL A C 1
ATOM 702 O O . VAL A 1 86 ? 7.150 2.851 6.985 1.00 82.56 86 VAL A O 1
ATOM 705 N N . LEU A 1 87 ? 5.343 2.031 5.939 1.00 82.50 87 LEU A N 1
ATOM 706 C CA . LEU A 1 87 ? 4.617 3.298 5.831 1.00 82.50 87 LEU A CA 1
ATOM 707 C C . LEU A 1 87 ? 3.446 3.311 6.804 1.00 82.50 87 LEU A C 1
ATOM 709 O O . LEU A 1 87 ? 2.541 2.484 6.695 1.00 82.50 87 LEU A O 1
ATOM 713 N N . GLU A 1 88 ? 3.421 4.278 7.712 1.00 85.75 88 GLU A N 1
ATOM 714 C CA . GLU A 1 88 ? 2.300 4.458 8.630 1.00 85.75 88 GLU A CA 1
ATOM 715 C C . GLU A 1 88 ? 1.130 5.193 7.967 1.00 85.75 88 GLU A C 1
ATOM 717 O O . GLU A 1 88 ? 1.293 6.193 7.268 1.00 85.75 88 GLU A O 1
ATOM 722 N N . VAL A 1 89 ? -0.079 4.702 8.227 1.00 85.94 89 VAL A N 1
ATOM 723 C CA . VAL A 1 89 ? -1.352 5.282 7.797 1.00 85.94 89 VAL A CA 1
ATOM 724 C C . VAL A 1 89 ? -2.187 5.556 9.058 1.00 85.94 89 VAL A C 1
ATOM 726 O O . VAL A 1 89 ? -2.990 4.712 9.483 1.00 85.94 89 VAL A O 1
ATOM 729 N N . PRO A 1 90 ? -1.993 6.720 9.705 1.00 86.38 90 PRO A N 1
ATOM 730 C CA . PRO A 1 90 ? -2.584 7.014 11.008 1.00 86.38 90 PRO A CA 1
ATOM 731 C C . PRO A 1 90 ? -4.096 7.263 10.936 1.00 86.38 90 PRO A C 1
ATOM 733 O O . PRO A 1 90 ? -4.639 7.592 9.874 1.00 86.38 90 PRO A O 1
ATOM 736 N N . ILE A 1 91 ? -4.797 7.081 12.059 1.00 86.19 91 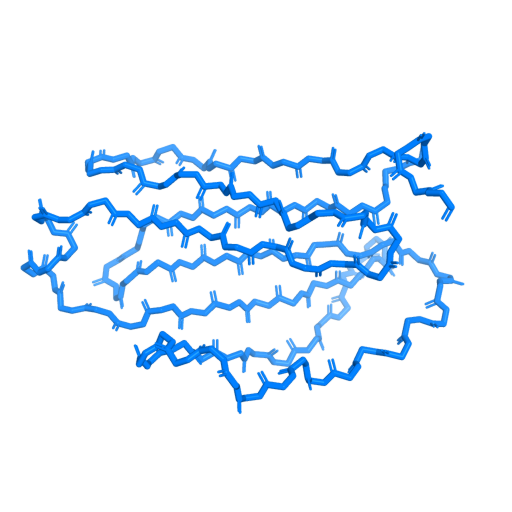ILE A N 1
ATOM 737 C CA . ILE A 1 91 ? -6.241 7.345 12.211 1.00 86.19 91 ILE A CA 1
ATOM 738 C C . ILE A 1 91 ? -6.564 8.783 11.800 1.00 86.19 91 ILE A C 1
ATOM 740 O O . ILE A 1 91 ? -5.813 9.708 12.089 1.00 86.19 91 ILE A O 1
ATOM 744 N N . GLY A 1 92 ? -7.680 8.969 11.089 1.00 78.81 92 GLY A N 1
ATOM 745 C CA . GLY A 1 92 ? -8.155 10.295 10.678 1.00 78.81 92 GLY A CA 1
ATOM 746 C C . GLY A 1 92 ? -7.334 10.973 9.574 1.00 78.81 92 GLY A C 1
ATOM 747 O O . GLY A 1 92 ? -7.678 12.080 9.163 1.00 78.81 92 GLY A O 1
ATOM 748 N N . SER A 1 93 ? -6.277 10.335 9.054 1.00 77.62 93 SER A N 1
ATOM 749 C CA . SER A 1 93 ? -5.507 10.899 7.944 1.00 77.62 93 SER A CA 1
ATOM 750 C C . SER A 1 93 ? -6.279 10.814 6.624 1.00 77.62 93 SER A C 1
ATOM 752 O O . SER A 1 93 ? -6.542 9.738 6.091 1.00 77.62 93 SER A O 1
ATOM 754 N N . ASN A 1 94 ? -6.610 11.985 6.077 1.00 71.12 94 ASN A N 1
ATOM 755 C CA . ASN A 1 94 ? -7.079 12.142 4.694 1.00 71.12 94 ASN A CA 1
ATOM 756 C C . ASN A 1 94 ? -5.923 12.447 3.727 1.00 71.12 94 ASN A C 1
ATOM 758 O O . ASN A 1 94 ? -6.133 12.633 2.530 1.00 71.12 94 ASN A O 1
ATOM 762 N N . LYS A 1 95 ? -4.695 12.543 4.250 1.00 79.12 95 LYS A N 1
ATOM 763 C CA . LYS A 1 95 ? -3.500 12.827 3.463 1.00 79.12 95 LYS A CA 1
ATOM 764 C C . LYS A 1 95 ? -2.998 11.543 2.813 1.00 79.12 95 LYS A C 1
ATOM 766 O O . LYS A 1 95 ? -2.928 10.500 3.456 1.00 79.12 95 LYS A O 1
ATOM 771 N N . LEU A 1 96 ? -2.629 11.646 1.542 1.00 82.12 96 LEU A N 1
ATOM 772 C CA . LEU A 1 96 ? -1.940 10.582 0.829 1.00 82.12 96 LEU A CA 1
ATOM 773 C C . LEU A 1 96 ? -0.534 10.417 1.413 1.00 82.12 96 LEU A C 1
ATOM 775 O O . LEU A 1 96 ? 0.252 11.369 1.397 1.00 82.12 96 LEU A O 1
ATOM 779 N N . GLN A 1 97 ? -0.229 9.230 1.931 1.00 85.69 97 GLN A N 1
ATOM 780 C CA . GLN A 1 97 ? 1.116 8.909 2.386 1.00 85.69 97 GLN A CA 1
ATOM 781 C C . GLN A 1 97 ? 1.938 8.445 1.188 1.00 85.69 97 GLN A C 1
ATOM 783 O O . GLN A 1 97 ? 1.577 7.464 0.538 1.00 85.69 97 GLN A O 1
ATOM 788 N N . THR A 1 98 ? 3.030 9.153 0.906 1.00 82.75 98 THR A N 1
ATOM 789 C CA . THR A 1 98 ? 3.879 8.908 -0.263 1.00 82.75 98 THR A CA 1
ATOM 790 C C . THR A 1 98 ? 5.262 8.473 0.165 1.00 82.75 98 THR A C 1
ATOM 792 O O . THR A 1 98 ? 5.835 9.036 1.097 1.00 82.75 98 THR A O 1
ATOM 795 N N . TYR A 1 99 ? 5.829 7.534 -0.576 1.00 82.69 99 TYR A N 1
ATOM 796 C CA . TYR A 1 99 ? 7.234 7.204 -0.486 1.00 82.69 99 TYR A CA 1
ATOM 797 C C . TYR A 1 99 ? 7.832 6.947 -1.869 1.00 82.69 99 TYR A C 1
ATOM 799 O O . TYR A 1 99 ? 7.137 6.504 -2.782 1.00 82.69 99 TYR A O 1
ATOM 807 N N . ILE A 1 100 ? 9.113 7.279 -2.022 1.00 77.75 100 ILE A N 1
ATOM 808 C CA . ILE A 1 100 ? 9.857 7.190 -3.274 1.00 77.75 100 ILE A CA 1
ATOM 809 C C . ILE A 1 100 ? 11.164 6.447 -2.987 1.00 77.75 100 ILE A C 1
ATOM 811 O O . ILE A 1 100 ? 12.044 6.995 -2.321 1.00 77.75 100 ILE A O 1
ATOM 815 N N . MET A 1 101 ? 11.300 5.228 -3.516 1.00 74.12 101 MET A N 1
ATOM 816 C CA . MET A 1 101 ? 12.579 4.512 -3.528 1.00 74.12 101 MET A CA 1
ATOM 817 C C . MET A 1 101 ? 13.528 5.216 -4.507 1.00 74.12 101 MET A C 1
ATOM 819 O O . MET A 1 101 ? 13.185 5.416 -5.680 1.00 74.12 101 MET A O 1
ATOM 823 N N . LYS A 1 102 ? 14.723 5.582 -4.034 1.00 66.75 102 LYS A N 1
ATOM 824 C CA . LYS A 1 102 ? 15.819 6.087 -4.875 1.00 66.75 102 LYS A CA 1
ATOM 825 C C . LYS A 1 102 ? 16.769 4.948 -5.251 1.00 66.75 102 LYS A C 1
ATOM 827 O O . LYS A 1 102 ? 16.945 4.020 -4.470 1.00 66.75 102 LYS A O 1
ATOM 832 N N . GLU A 1 103 ? 17.366 5.062 -6.435 1.00 57.34 103 GLU A N 1
ATOM 833 C CA . GLU A 1 103 ? 18.279 4.078 -7.042 1.00 57.34 103 GLU A CA 1
ATOM 834 C C . GLU A 1 103 ? 19.475 3.744 -6.141 1.00 57.34 103 GLU A C 1
ATOM 836 O O . GLU A 1 103 ? 19.821 2.582 -6.002 1.00 57.34 103 GLU A O 1
ATOM 841 N N . ASP A 1 104 ? 20.010 4.734 -5.423 1.00 52.41 104 ASP A N 1
ATOM 842 C CA . ASP A 1 104 ? 21.197 4.580 -4.564 1.00 52.41 104 ASP A CA 1
ATOM 843 C C . ASP A 1 104 ? 20.951 3.768 -3.272 1.00 52.41 104 ASP A C 1
ATOM 845 O O . ASP A 1 104 ? 21.881 3.526 -2.507 1.00 52.41 104 ASP A O 1
ATOM 849 N N . LEU A 1 105 ? 19.697 3.385 -2.991 1.00 52.31 105 LEU A N 1
ATOM 850 C CA . LEU A 1 105 ? 19.317 2.474 -1.897 1.00 52.31 105 LEU A CA 1
ATOM 851 C C . LEU A 1 105 ? 18.993 1.053 -2.388 1.00 52.31 105 LEU A C 1
ATOM 853 O O . LEU A 1 105 ? 18.573 0.210 -1.595 1.00 52.31 105 LEU A O 1
ATOM 857 N N . LEU A 1 106 ? 19.131 0.801 -3.690 1.00 50.09 106 LEU A N 1
ATOM 858 C CA . LEU A 1 106 ? 19.066 -0.526 -4.281 1.00 50.09 106 LEU A CA 1
ATOM 859 C C . LEU A 1 106 ? 20.519 -1.021 -4.333 1.00 50.09 106 LEU A C 1
ATOM 861 O O . LEU A 1 106 ? 21.287 -0.561 -5.174 1.00 50.09 106 LEU A O 1
ATOM 865 N N . VAL A 1 107 ? 20.916 -1.866 -3.379 1.00 47.88 107 VAL A N 1
ATOM 866 C CA . VAL A 1 107 ? 22.236 -2.526 -3.416 1.00 47.88 107 VAL A CA 1
ATOM 867 C C . VAL A 1 107 ? 22.267 -3.530 -4.564 1.00 47.88 107 VAL A C 1
ATOM 869 O O . VAL A 1 107 ? 21.238 -4.225 -4.756 1.00 47.88 107 VAL A O 1
#

Solvent-accessible surface area (backbone atoms only — not comparable to full-atom values): 6488 Å² total; per-residue (Å²): 129,74,58,32,39,37,42,35,37,67,51,89,60,24,41,40,34,40,39,40,36,52,63,92,64,90,69,80,79,65,81,72,71,98,73,77,85,61,84,58,63,45,76,51,73,77,41,81,44,95,86,59,26,36,36,34,39,40,35,39,61,43,55,62,68,55,56,65,75,43,69,46,72,50,77,46,80,54,95,42,42,98,61,72,44,78,45,76,47,56,56,88,48,84,61,75,41,74,48,70,48,54,64,93,66,49,110

Nearest PDB structures (foldseek):
  4xce-assembly1_H  TM=6.564E-01  e=7.338E-02  Homo sapiens
  4hha-assembly1_B  TM=6.060E-01  e=7.338E-02  Homo sapiens
  3qeg-assembly1_H  TM=5.414E-01  e=6.951E-02  Homo sapiens
  6bf7-assembly1_E  TM=6.076E-01  e=3.519E-01  Mus musculus
  7u8m-assembly1_Q  TM=5.830E-01  e=2.835E-01  Homo sapiens

InterPro domains:
  IPR003597 Immunoglobulin C1-set [PF07654] (36-80)
  IPR013783 Immunoglobulin-like fold [G3DSA:2.60.40.10] (14-90)
  IPR03617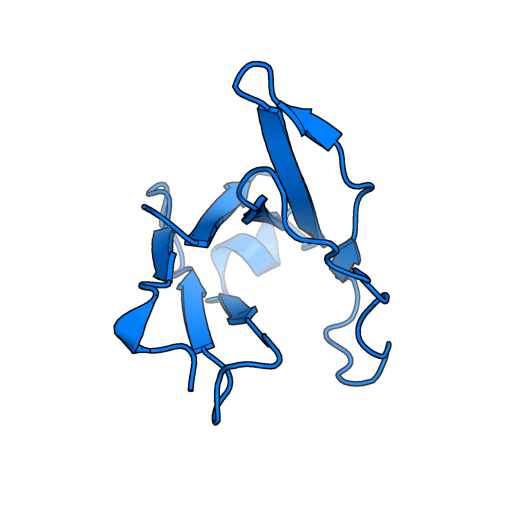9 Immunoglobulin-like domain superfamily [SSF48726] (34-87)

Secondary structure (DSSP, 8-state):
---EEEEEEEETTEEEEEEEE-TT---------TTS--TTEEEEEEEE-TTS-EEEEEEEE--TTHHHH--EEEEE--TT-SS-EEEEE-TT--SPEEEEE-GGG--

Organism: Silurus meridionalis (NCBI:txid175797)

Radius of gyration: 14.27 Å; Cα contacts (8 Å, |Δi|>4): 191; chains: 1; bounding box: 38×29×36 Å

Mean predicted aligned error: 8.12 Å

Foldseek 3Di:
DFAWKKKWFADQFGIKIKIKGDADDPPPPDPPDPPPDPDAWDKDDWDADPNRIIMIMIGRGDHPVCLQVDKDWDWDDDPQAPDIDIFIHDHPDRDIGMDIDDPVRRD

pLDDT: mean 74.68, std 16.01, range [35.09, 90.0]

Sequence (107 aa):
MFLLQHLCSRNRGGVSCYRFLPQNNKYHLAEGRKGHAYEDVELREMLPNQDGSFQKRSILKVSAEKLQKHNYTCVIEHSSMEKEMVLEVPIGSNKLQTYIMKEDLLV